Protein AF-A0A1Z4I2L6-F1 (afdb_monomer_lite)

Foldseek 3Di:
DDDPDPQDDDDVVLVVVLVVVVVVDPDPLLSSLVSLLVSLVPDPDPDSDLVSSCVVSVHPDSCSNVCSVVVVVVVVVVVD

Structure (mmCIF, N/CA/C/O backbone):
data_AF-A0A1Z4I2L6-F1
#
_entry.id   AF-A0A1Z4I2L6-F1
#
loop_
_atom_site.group_PDB
_atom_site.id
_atom_site.type_symbol
_atom_site.label_atom_id
_atom_site.label_alt_id
_atom_site.label_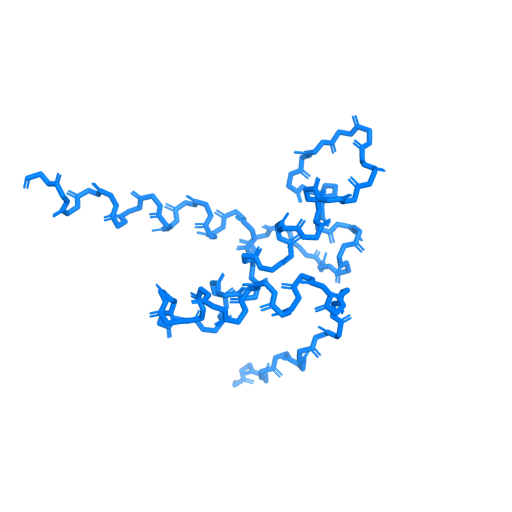comp_id
_atom_site.label_asym_id
_atom_site.label_entity_id
_atom_site.label_seq_id
_atom_site.pdbx_PDB_ins_code
_atom_site.Cartn_x
_atom_site.Cartn_y
_atom_site.Cartn_z
_atom_site.occupancy
_atom_site.B_iso_or_equiv
_atom_site.auth_seq_id
_atom_site.auth_comp_id
_atom_site.auth_asym_id
_atom_site.auth_atom_id
_atom_site.pdbx_PDB_model_num
ATOM 1 N N . MET A 1 1 ? 22.596 -10.083 -0.835 1.00 38.56 1 MET A N 1
ATOM 2 C CA . MET A 1 1 ? 21.476 -10.493 -1.709 1.00 38.56 1 MET A CA 1
ATOM 3 C C . MET A 1 1 ? 20.203 -10.391 -0.880 1.00 38.56 1 MET A C 1
ATOM 5 O O . MET A 1 1 ? 20.059 -11.154 0.064 1.00 38.56 1 MET A O 1
ATOM 9 N N . VAL A 1 2 ? 19.361 -9.379 -1.119 1.00 45.03 2 VAL A N 1
ATOM 10 C CA . VAL A 1 2 ? 18.082 -9.218 -0.399 1.00 45.03 2 VAL A CA 1
ATOM 11 C C . VAL A 1 2 ? 17.093 -10.202 -1.011 1.00 45.03 2 VAL A C 1
ATOM 13 O O . VAL A 1 2 ? 16.854 -10.155 -2.215 1.00 45.03 2 VAL A O 1
ATOM 16 N N . GLN A 1 3 ? 16.581 -11.129 -0.204 1.00 50.66 3 GLN A N 1
ATOM 17 C CA . GLN A 1 3 ? 15.587 -12.096 -0.662 1.00 50.66 3 GLN A CA 1
ATOM 18 C C . GLN A 1 3 ? 14.289 -11.359 -1.050 1.00 50.66 3 GLN A C 1
ATOM 20 O O . GLN A 1 3 ? 13.886 -10.448 -0.320 1.00 50.66 3 GLN A O 1
ATOM 25 N N . PRO A 1 4 ? 13.634 -11.710 -2.174 1.00 50.28 4 PRO A N 1
ATOM 26 C CA . PRO A 1 4 ? 12.343 -11.134 -2.537 1.00 50.28 4 PRO A CA 1
ATOM 27 C C . PRO A 1 4 ? 11.316 -11.441 -1.442 1.00 50.28 4 PRO A C 1
ATOM 29 O O . PRO A 1 4 ? 11.169 -12.596 -1.040 1.00 50.28 4 PRO A O 1
ATOM 32 N N . ARG A 1 5 ? 10.617 -10.417 -0.940 1.00 55.72 5 ARG A N 1
ATOM 33 C CA . ARG A 1 5 ? 9.557 -10.606 0.056 1.00 55.72 5 ARG A CA 1
ATOM 34 C C . ARG A 1 5 ? 8.437 -11.446 -0.579 1.00 55.72 5 ARG A C 1
ATOM 36 O O . ARG A 1 5 ? 7.998 -11.100 -1.677 1.00 55.72 5 ARG A O 1
ATOM 43 N N . PRO A 1 6 ? 7.977 -12.536 0.059 1.00 51.66 6 PRO A N 1
ATOM 44 C CA . PRO A 1 6 ? 6.830 -13.282 -0.442 1.00 51.66 6 PRO A CA 1
ATOM 45 C C . PRO A 1 6 ? 5.601 -12.369 -0.458 1.00 51.66 6 PRO A C 1
ATOM 47 O O . PRO A 1 6 ? 5.358 -11.634 0.500 1.00 51.66 6 PRO A O 1
ATOM 50 N N . ALA A 1 7 ? 4.849 -12.403 -1.559 1.00 54.34 7 ALA A N 1
ATOM 51 C CA . ALA A 1 7 ? 3.667 -11.569 -1.733 1.00 54.34 7 ALA A CA 1
ATOM 52 C C . ALA A 1 7 ? 2.629 -11.902 -0.651 1.00 54.34 7 ALA A C 1
ATOM 54 O O . ALA A 1 7 ? 2.146 -13.033 -0.576 1.00 54.34 7 ALA A O 1
ATOM 55 N N . ALA A 1 8 ? 2.290 -10.920 0.186 1.00 58.44 8 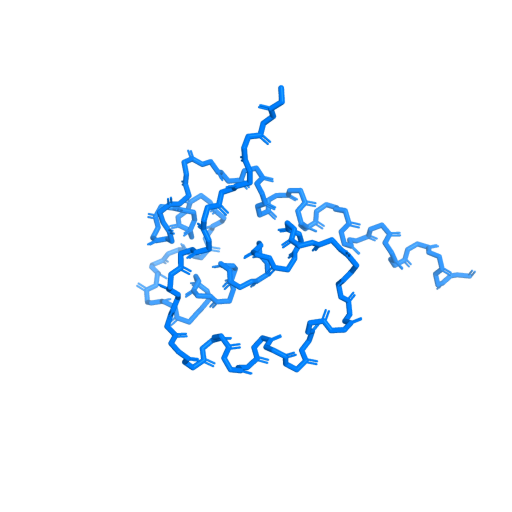ALA A N 1
ATOM 56 C CA . ALA A 1 8 ? 1.233 -11.082 1.172 1.00 58.44 8 ALA A CA 1
ATOM 57 C C . ALA A 1 8 ? -0.130 -11.151 0.454 1.00 58.44 8 ALA A C 1
ATOM 59 O O . ALA A 1 8 ? -0.393 -10.319 -0.425 1.00 58.44 8 ALA A O 1
ATOM 60 N N . PRO A 1 9 ? -1.000 -12.124 0.788 1.00 54.56 9 PRO A N 1
ATOM 61 C CA . PRO A 1 9 ? -2.344 -12.183 0.232 1.00 54.56 9 PRO A CA 1
ATOM 62 C C . PRO A 1 9 ? -3.141 -10.976 0.733 1.00 54.56 9 PRO A C 1
ATOM 64 O O . PRO A 1 9 ? -3.406 -10.838 1.927 1.00 54.56 9 PRO A O 1
ATOM 67 N N . THR A 1 10 ? -3.495 -10.081 -0.185 1.00 60.16 10 THR A N 1
ATOM 68 C CA . THR A 1 10 ? -4.360 -8.930 0.082 1.00 60.16 10 THR A CA 1
ATOM 69 C C . THR A 1 10 ? -5.828 -9.314 -0.130 1.00 60.16 10 THR A C 1
ATOM 71 O O . THR A 1 10 ? -6.156 -10.435 -0.523 1.00 60.16 10 THR A O 1
ATOM 74 N N . VAL A 1 11 ? -6.754 -8.407 0.195 1.00 69.06 11 VAL A N 1
ATOM 75 C CA . VAL A 1 11 ? -8.187 -8.611 -0.069 1.00 69.0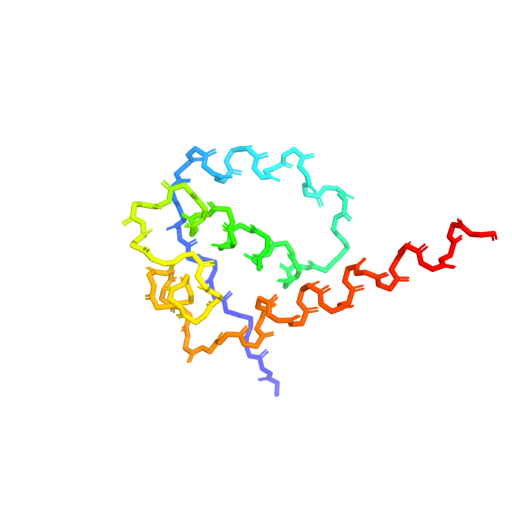6 11 VAL A CA 1
ATOM 76 C C . VAL A 1 11 ? -8.363 -8.937 -1.558 1.00 69.06 11 VAL A C 1
ATOM 78 O O . VAL A 1 11 ? -8.001 -8.112 -2.395 1.00 69.06 11 VAL A O 1
ATOM 81 N N . LYS A 1 12 ? -8.919 -10.115 -1.891 1.00 69.31 12 LYS A N 1
ATOM 82 C CA . LYS A 1 12 ? -9.013 -10.634 -3.276 1.00 69.31 12 LYS A CA 1
ATOM 83 C C . LYS A 1 12 ? -9.571 -9.618 -4.275 1.00 69.31 12 LYS A C 1
ATOM 85 O O . LYS A 1 12 ? -9.059 -9.507 -5.379 1.00 69.31 12 LYS A O 1
ATOM 90 N N . PHE A 1 13 ? -10.550 -8.824 -3.846 1.00 76.25 13 PHE A N 1
ATOM 91 C CA . PHE A 1 13 ? -11.120 -7.733 -4.636 1.00 76.25 13 PHE A CA 1
ATOM 92 C C . PHE A 1 13 ? -10.072 -6.704 -5.094 1.00 76.25 13 PHE A C 1
ATOM 94 O O . PHE A 1 13 ? -10.069 -6.284 -6.248 1.00 76.25 13 PHE A O 1
ATOM 101 N N . VAL A 1 14 ? -9.157 -6.308 -4.204 1.00 78.50 14 VAL A N 1
ATOM 102 C CA . VAL A 1 14 ? -8.087 -5.358 -4.533 1.00 78.50 14 VAL A CA 1
ATOM 103 C C . VAL A 1 14 ? -7.058 -6.013 -5.446 1.00 78.50 14 VAL A C 1
ATOM 105 O O . VAL A 1 14 ? -6.603 -5.377 -6.387 1.00 78.50 14 VAL A O 1
ATOM 108 N N . ASP A 1 15 ? -6.717 -7.284 -5.217 1.00 77.00 15 ASP A N 1
ATOM 109 C CA . ASP A 1 15 ? -5.798 -8.014 -6.096 1.00 77.00 15 ASP A CA 1
ATOM 110 C C . ASP A 1 15 ? -6.344 -8.147 -7.524 1.00 77.00 15 ASP A C 1
ATOM 112 O O . ASP A 1 15 ? -5.620 -7.867 -8.480 1.00 77.00 15 ASP A O 1
ATOM 116 N N . GLU A 1 16 ? -7.618 -8.512 -7.674 1.00 83.56 16 GLU A N 1
ATOM 117 C CA . GLU A 1 16 ? -8.298 -8.608 -8.969 1.00 83.56 16 GLU A CA 1
ATOM 118 C C . GLU A 1 16 ? -8.374 -7.250 -9.666 1.00 83.56 16 GLU A C 1
ATOM 120 O O . GLU A 1 16 ? -8.024 -7.151 -10.838 1.00 83.56 16 GLU A O 1
ATOM 125 N N . TYR A 1 17 ? -8.743 -6.185 -8.949 1.00 82.94 17 TYR A N 1
ATOM 126 C CA . TYR A 1 17 ? -8.747 -4.828 -9.496 1.00 82.94 17 TYR A CA 1
ATOM 127 C C . TYR A 1 17 ? -7.343 -4.388 -9.936 1.00 82.94 17 TYR A C 1
ATOM 129 O O . TYR A 1 17 ? -7.153 -3.908 -11.053 1.00 82.94 17 TYR A O 1
ATOM 137 N N . CYS A 1 18 ? -6.330 -4.596 -9.092 1.00 82.25 18 CYS A N 1
ATOM 138 C CA . CYS A 1 18 ? -4.960 -4.189 -9.382 1.00 82.25 18 CYS A CA 1
ATOM 139 C C . CYS A 1 18 ? -4.325 -4.995 -10.526 1.00 82.25 18 CYS A C 1
ATOM 141 O O . CYS A 1 18 ? -3.458 -4.454 -11.209 1.00 82.25 18 CYS A O 1
ATOM 143 N N . GLN A 1 19 ? -4.751 -6.235 -10.799 1.00 83.56 19 GLN A N 1
ATOM 144 C CA . GLN A 1 19 ? -4.233 -7.024 -11.929 1.00 83.56 19 GLN A CA 1
ATOM 145 C C . GLN A 1 19 ? -4.382 -6.310 -13.280 1.00 83.56 19 GLN A C 1
ATOM 147 O O . GLN A 1 19 ? -3.467 -6.391 -14.099 1.00 83.56 19 GLN A O 1
ATOM 152 N N . TRP A 1 20 ? -5.459 -5.547 -13.484 1.00 83.75 20 TRP A N 1
ATOM 153 C CA . TRP A 1 20 ? -5.676 -4.758 -14.705 1.00 83.75 20 TRP A CA 1
ATOM 154 C C . TRP A 1 20 ? -4.636 -3.647 -14.887 1.00 83.75 20 TRP A C 1
ATOM 156 O O . TRP A 1 20 ? -4.292 -3.293 -16.010 1.00 83.75 20 TRP A O 1
ATOM 166 N N . TYR A 1 21 ? -4.092 -3.133 -13.783 1.00 82.25 21 TYR A N 1
ATOM 167 C CA . TYR A 1 21 ? -3.079 -2.077 -13.772 1.00 82.25 21 TYR A CA 1
ATOM 168 C C . TYR A 1 21 ? -1.651 -2.628 -13.751 1.00 82.25 21 TYR A C 1
ATOM 170 O O . TYR A 1 21 ? -0.700 -1.853 -13.814 1.00 82.25 21 TYR A O 1
ATOM 178 N N . LYS A 1 22 ? -1.469 -3.953 -13.680 1.00 81.19 22 LYS A N 1
ATOM 179 C CA . LYS A 1 22 ? -0.145 -4.585 -13.589 1.00 81.19 22 LYS A CA 1
ATOM 180 C C . LYS A 1 22 ? 0.764 -4.212 -14.762 1.00 81.19 22 LYS A C 1
ATOM 182 O O . LYS A 1 22 ? 1.958 -4.046 -14.561 1.00 81.19 22 LYS A O 1
ATOM 187 N N . SER A 1 23 ? 0.209 -4.038 -15.961 1.00 82.56 23 SER A N 1
ATOM 188 C CA . SER A 1 23 ? 0.956 -3.624 -17.157 1.00 82.56 23 SER A CA 1
ATOM 189 C C . SER A 1 23 ? 1.481 -2.185 -17.100 1.00 82.56 23 SER A C 1
ATOM 191 O O . SER A 1 23 ? 2.409 -1.859 -17.834 1.00 82.56 23 SER A O 1
ATOM 193 N N . LEU A 1 24 ? 0.933 -1.330 -16.227 1.00 80.00 24 LEU A N 1
ATOM 194 C CA . LEU A 1 24 ? 1.402 0.048 -16.034 1.00 80.00 24 LEU A CA 1
ATOM 195 C C . LEU A 1 24 ? 2.660 0.129 -15.163 1.00 80.00 24 LEU A C 1
ATOM 197 O O . LEU A 1 24 ? 3.311 1.171 -15.119 1.00 80.00 24 LEU A O 1
ATOM 201 N N . PHE A 1 25 ? 2.997 -0.950 -14.454 1.00 78.56 25 PHE A N 1
ATOM 202 C CA . PHE A 1 25 ? 4.134 -0.993 -13.546 1.00 78.56 25 PHE A CA 1
ATOM 203 C C . PHE A 1 25 ? 5.197 -1.952 -14.075 1.00 78.56 25 PHE A C 1
ATOM 205 O O . PHE A 1 25 ? 4.973 -3.152 -14.196 1.00 78.56 25 PHE A O 1
ATOM 212 N N . SER A 1 26 ? 6.386 -1.418 -14.344 1.00 73.62 26 SER A N 1
ATOM 213 C CA . SER A 1 26 ? 7.566 -2.212 -14.696 1.00 73.62 26 SER A CA 1
ATOM 214 C C . SER A 1 26 ? 8.273 -2.807 -13.469 1.00 73.62 26 SER A C 1
ATOM 216 O O . SER A 1 26 ? 8.894 -3.861 -13.582 1.00 73.62 26 SER A O 1
ATOM 218 N N . ASP A 1 27 ? 8.159 -2.173 -12.291 1.00 79.38 27 ASP A N 1
ATOM 219 C CA . ASP A 1 27 ? 8.743 -2.657 -11.029 1.00 79.38 27 ASP A CA 1
ATOM 220 C C . ASP A 1 27 ? 7.675 -3.307 -10.131 1.00 79.38 27 ASP A C 1
ATOM 222 O O . ASP A 1 27 ? 6.660 -2.696 -9.774 1.00 79.38 27 ASP A O 1
ATOM 226 N N . VAL A 1 28 ? 7.952 -4.543 -9.705 1.00 80.38 28 VAL A N 1
ATOM 227 C CA . VAL A 1 28 ? 7.127 -5.328 -8.776 1.00 80.38 28 VAL A CA 1
ATOM 228 C C . VAL A 1 28 ? 6.924 -4.586 -7.453 1.00 80.38 28 VAL A C 1
ATOM 230 O O . VAL A 1 28 ? 5.834 -4.641 -6.890 1.00 80.38 28 VAL A O 1
ATOM 233 N N . ARG A 1 29 ? 7.927 -3.834 -6.980 1.00 79.38 29 ARG A N 1
ATOM 234 C CA . ARG A 1 29 ? 7.837 -3.071 -5.720 1.00 79.38 29 ARG A CA 1
ATOM 235 C C . ARG A 1 29 ? 6.843 -1.917 -5.806 1.00 79.38 29 ARG A C 1
ATOM 237 O O . ARG A 1 29 ? 6.094 -1.677 -4.862 1.00 79.38 29 ARG A O 1
ATOM 244 N N . SER A 1 30 ? 6.811 -1.223 -6.944 1.00 80.06 30 SER A N 1
ATOM 245 C CA . SER A 1 30 ? 5.849 -0.145 -7.198 1.00 80.06 30 SER A CA 1
ATOM 246 C C . SER A 1 30 ? 4.428 -0.691 -7.292 1.00 80.06 30 SER A C 1
ATOM 248 O O . SER A 1 30 ? 3.503 -0.102 -6.736 1.00 80.06 30 SER A O 1
ATOM 250 N N . PHE A 1 31 ? 4.263 -1.851 -7.934 1.00 83.12 31 PHE A N 1
ATOM 251 C CA . PHE A 1 31 ? 2.981 -2.546 -7.989 1.00 83.12 31 PHE A CA 1
ATOM 252 C C . PHE A 1 31 ? 2.499 -2.976 -6.595 1.00 83.12 31 PHE A C 1
ATOM 254 O O . PHE A 1 31 ? 1.344 -2.760 -6.240 1.00 83.12 31 PHE A O 1
ATOM 261 N N . GLU A 1 32 ? 3.384 -3.535 -5.770 1.00 82.00 32 GLU A N 1
ATOM 262 C CA . GLU A 1 32 ? 3.057 -3.944 -4.403 1.00 82.00 32 GLU A CA 1
ATOM 263 C C . GLU A 1 32 ? 2.627 -2.745 -3.539 1.00 82.00 32 GLU A C 1
ATOM 265 O O . GLU A 1 32 ? 1.582 -2.786 -2.887 1.00 82.00 32 GLU A O 1
ATOM 270 N N . ALA A 1 33 ? 3.372 -1.635 -3.611 1.00 83.88 33 ALA A N 1
ATOM 271 C CA . ALA A 1 33 ? 3.028 -0.391 -2.928 1.00 83.88 33 ALA A CA 1
ATOM 272 C C . ALA A 1 33 ? 1.669 0.175 -3.381 1.00 83.88 33 ALA A C 1
ATOM 274 O O . ALA A 1 33 ? 0.895 0.647 -2.547 1.00 83.88 33 ALA A O 1
ATOM 275 N N . PHE A 1 34 ? 1.340 0.080 -4.673 1.00 85.00 34 PHE A N 1
ATOM 276 C CA . PHE A 1 34 ? 0.036 0.483 -5.206 1.00 85.00 34 PHE A CA 1
ATOM 277 C C . PHE A 1 34 ? -1.121 -0.333 -4.616 1.00 85.00 34 PHE A C 1
ATOM 279 O O . PHE A 1 34 ? -2.144 0.246 -4.233 1.00 85.00 34 PHE A O 1
ATOM 286 N N . LYS A 1 35 ? -0.952 -1.658 -4.493 1.00 86.31 35 LYS A N 1
ATOM 287 C CA . LYS A 1 35 ? -1.947 -2.533 -3.856 1.00 86.31 35 LYS A CA 1
ATOM 288 C C . LYS A 1 35 ? -2.156 -2.156 -2.394 1.00 86.31 35 LYS A C 1
ATOM 290 O O . LYS A 1 35 ? -3.290 -1.973 -1.963 1.00 86.31 35 LYS A O 1
ATOM 295 N N . TYR A 1 36 ? -1.071 -1.984 -1.642 1.00 85.81 36 TYR A N 1
ATOM 296 C CA . TYR A 1 36 ? -1.140 -1.603 -0.231 1.00 85.81 36 TYR A CA 1
ATOM 297 C C . TYR A 1 36 ? -1.793 -0.235 -0.020 1.00 85.81 36 TYR A C 1
ATOM 299 O O . TYR A 1 36 ? -2.603 -0.072 0.894 1.00 85.81 36 TYR A O 1
ATOM 307 N N . LEU A 1 37 ? -1.514 0.729 -0.900 1.00 85.56 37 LEU A N 1
ATOM 308 C CA . LEU A 1 37 ? -2.180 2.027 -0.881 1.00 85.56 37 LEU A CA 1
ATOM 309 C C . LEU A 1 37 ? -3.693 1.883 -1.104 1.00 85.56 37 LEU A C 1
ATOM 311 O O . LEU A 1 37 ? -4.477 2.470 -0.361 1.00 85.56 37 LEU A O 1
ATOM 315 N N . HIS A 1 38 ? -4.110 1.069 -2.079 1.00 85.81 38 HIS A N 1
ATOM 316 C CA . HIS A 1 38 ? -5.526 0.800 -2.345 1.00 85.81 38 HIS A CA 1
ATOM 317 C C . HIS A 1 38 ? -6.224 0.124 -1.165 1.00 85.81 38 HIS A C 1
ATOM 319 O O . HIS A 1 38 ? -7.301 0.567 -0.768 1.00 85.81 38 HIS A O 1
ATOM 325 N N . VAL A 1 39 ? -5.599 -0.891 -0.560 1.00 84.44 39 VAL A N 1
ATOM 326 C CA . VAL A 1 39 ? -6.126 -1.539 0.651 1.00 84.44 39 VAL A CA 1
ATOM 327 C C . VAL A 1 39 ? -6.328 -0.508 1.759 1.00 84.44 39 VAL A C 1
ATOM 329 O O . VAL A 1 39 ? -7.399 -0.468 2.358 1.00 84.44 39 VAL A O 1
ATOM 332 N N . GLY A 1 40 ? -5.357 0.379 1.990 1.00 84.00 40 GLY A N 1
ATOM 333 C CA . GLY A 1 40 ? -5.490 1.465 2.962 1.00 84.00 40 GLY A CA 1
ATOM 334 C C . GLY A 1 40 ? -6.601 2.466 2.637 1.00 84.00 40 GLY A C 1
ATOM 335 O O . GLY A 1 40 ? -7.271 2.958 3.539 1.00 84.00 40 GLY A O 1
ATOM 336 N N . CYS A 1 41 ? -6.840 2.753 1.358 1.00 82.44 41 CYS A N 1
ATOM 337 C CA . CYS A 1 41 ? -7.909 3.656 0.931 1.00 82.44 41 CYS A CA 1
ATOM 338 C C . CYS A 1 41 ? -9.314 3.076 1.137 1.00 82.44 41 CYS A C 1
ATOM 340 O O . CYS A 1 41 ? -10.229 3.841 1.460 1.00 82.44 41 CYS A O 1
ATOM 342 N N . VAL A 1 42 ? -9.475 1.766 0.926 1.00 83.12 42 VAL A N 1
ATOM 343 C CA . VAL A 1 42 ? -10.741 1.030 1.105 1.00 83.12 42 VAL A CA 1
ATOM 344 C C . VAL A 1 42 ? -10.976 0.674 2.575 1.00 83.12 42 VAL A C 1
ATOM 346 O O . VAL A 1 42 ? -12.118 0.533 2.999 1.00 83.12 42 VAL A O 1
ATOM 349 N N . SER A 1 43 ? -9.903 0.563 3.360 1.00 82.12 43 SER A N 1
ATOM 350 C CA . SER A 1 43 ? -9.978 0.311 4.797 1.00 82.12 43 SER A CA 1
ATOM 351 C C . SER A 1 43 ? -10.646 1.475 5.531 1.00 82.12 43 SER A C 1
ATOM 353 O O . SER A 1 43 ? -10.416 2.649 5.218 1.00 82.12 43 SER A O 1
ATOM 355 N N . ASP A 1 44 ? -11.441 1.143 6.548 1.00 80.19 44 ASP A N 1
ATOM 356 C CA . ASP A 1 44 ? -12.096 2.122 7.415 1.00 80.19 44 ASP A CA 1
ATOM 357 C C . ASP A 1 44 ? -11.082 2.715 8.409 1.00 80.19 44 ASP A C 1
ATOM 359 O O . ASP A 1 44 ? -10.905 2.267 9.543 1.00 80.19 44 ASP A O 1
ATOM 363 N N . LEU A 1 45 ? -10.315 3.684 7.912 1.00 80.06 45 LEU A N 1
ATOM 364 C CA . LEU A 1 45 ? -9.265 4.392 8.633 1.00 80.06 45 LEU A CA 1
ATOM 365 C C . LEU A 1 45 ? -9.750 5.772 9.070 1.00 80.06 45 LEU A C 1
ATOM 367 O O . LEU A 1 45 ? -10.068 6.621 8.236 1.00 80.06 45 LEU A O 1
ATOM 371 N N . LYS A 1 46 ? -9.652 6.059 10.375 1.00 76.94 46 LYS A N 1
ATOM 372 C CA . LYS A 1 46 ? -9.955 7.389 10.939 1.00 76.94 46 LYS A CA 1
ATOM 373 C C . LYS A 1 46 ? -9.112 8.506 10.308 1.00 76.94 46 LYS A C 1
ATOM 375 O O . LYS A 1 46 ? -9.574 9.636 10.175 1.00 76.94 46 LYS A O 1
ATOM 380 N N . ARG A 1 47 ? -7.858 8.211 9.943 1.00 80.31 47 ARG A N 1
ATOM 381 C CA . ARG A 1 47 ? -6.967 9.115 9.198 1.00 80.31 47 ARG A CA 1
ATOM 382 C C . ARG A 1 47 ? -6.241 8.316 8.120 1.00 80.31 47 ARG A C 1
ATOM 384 O O . ARG A 1 47 ? -5.457 7.429 8.437 1.00 80.31 47 ARG A O 1
ATOM 391 N N . LYS A 1 48 ? -6.468 8.660 6.851 1.00 81.06 48 LYS A N 1
ATOM 392 C CA . LYS A 1 48 ? -5.834 8.016 5.688 1.00 81.06 48 LYS A CA 1
ATOM 393 C C . LYS A 1 48 ? -4.425 8.560 5.446 1.00 81.06 48 LYS A C 1
ATOM 395 O O . LYS A 1 48 ? -4.137 9.139 4.404 1.00 81.06 48 LYS A O 1
ATOM 400 N N . THR A 1 49 ? -3.559 8.446 6.447 1.00 84.00 49 THR A N 1
ATOM 401 C CA . THR A 1 49 ? -2.149 8.823 6.316 1.00 84.00 49 THR A CA 1
ATOM 402 C C . THR A 1 49 ? -1.325 7.599 5.932 1.00 84.00 49 THR A C 1
ATOM 404 O O . THR A 1 49 ? -1.635 6.471 6.310 1.00 84.00 49 THR A O 1
ATOM 407 N N . LEU A 1 50 ? -0.242 7.814 5.190 1.00 82.75 50 LEU A N 1
ATOM 408 C CA . LEU A 1 50 ? 0.656 6.744 4.761 1.00 82.75 50 LEU A CA 1
ATOM 409 C C . LEU A 1 50 ? 1.196 5.848 5.902 1.00 82.75 50 LEU A C 1
ATOM 411 O O . LEU A 1 50 ? 1.244 4.636 5.689 1.00 82.75 50 LEU A O 1
ATOM 415 N N . PRO A 1 51 ? 1.574 6.362 7.094 1.00 83.44 51 PRO A N 1
ATOM 416 C CA . PRO A 1 51 ? 2.024 5.494 8.178 1.00 83.44 51 PRO A CA 1
ATOM 417 C C . PRO A 1 51 ? 0.885 4.659 8.772 1.00 83.44 51 PRO A C 1
ATOM 419 O O . PRO A 1 51 ? 1.115 3.520 9.161 1.00 83.44 51 PRO A O 1
ATOM 422 N N . GLU A 1 52 ? -0.343 5.180 8.820 1.00 83.56 52 GLU A N 1
ATOM 423 C CA . GLU A 1 52 ? -1.507 4.413 9.291 1.00 83.56 52 GLU A CA 1
ATOM 424 C C . GLU A 1 52 ? -1.890 3.310 8.301 1.00 83.56 52 GLU A C 1
ATOM 426 O O . GLU A 1 52 ? -2.157 2.178 8.699 1.00 83.56 52 GLU A O 1
ATOM 431 N N . ILE A 1 53 ? -1.818 3.607 7.001 1.00 84.50 53 ILE A N 1
ATOM 432 C CA . ILE A 1 53 ? -1.996 2.603 5.951 1.00 84.50 53 ILE A CA 1
ATOM 433 C C . ILE A 1 53 ? -0.930 1.509 6.079 1.00 84.50 53 ILE A C 1
ATOM 435 O O . ILE A 1 53 ? -1.286 0.335 6.079 1.00 84.50 53 ILE A O 1
ATOM 439 N N . ALA A 1 54 ? 0.347 1.879 6.252 1.00 83.75 54 ALA A N 1
ATOM 440 C CA . ALA A 1 54 ? 1.452 0.930 6.416 1.00 83.75 54 ALA A CA 1
ATOM 441 C C . ALA A 1 54 ? 1.240 -0.027 7.605 1.00 83.75 54 ALA A C 1
ATOM 443 O O . ALA A 1 54 ? 1.474 -1.227 7.467 1.00 83.75 54 ALA A O 1
ATOM 444 N N . LYS A 1 55 ? 0.727 0.478 8.735 1.00 82.56 55 LYS A N 1
ATOM 445 C CA . LYS A 1 55 ? 0.393 -0.346 9.908 1.00 82.56 55 LYS A CA 1
ATOM 446 C C . LYS A 1 55 ? -0.680 -1.390 9.602 1.00 82.56 55 LYS A C 1
ATOM 448 O O . LYS A 1 55 ? -0.523 -2.543 9.986 1.00 82.56 55 LYS A O 1
ATOM 453 N N . ILE A 1 56 ? -1.755 -1.003 8.913 1.00 80.81 56 ILE A N 1
ATOM 454 C CA . ILE A 1 56 ? -2.873 -1.914 8.611 1.00 80.81 56 ILE A CA 1
ATOM 455 C C . ILE A 1 56 ? -2.468 -3.008 7.629 1.00 80.81 56 ILE A C 1
ATOM 457 O O . ILE A 1 56 ? -2.868 -4.158 7.784 1.00 80.81 56 ILE A O 1
ATOM 461 N N . VAL A 1 57 ? -1.667 -2.665 6.624 1.00 76.56 57 VAL A N 1
ATOM 462 C CA . VAL A 1 57 ? -1.214 -3.626 5.607 1.00 76.56 57 VAL A CA 1
ATOM 463 C C . VAL A 1 57 ? -0.015 -4.469 6.061 1.00 76.56 57 VAL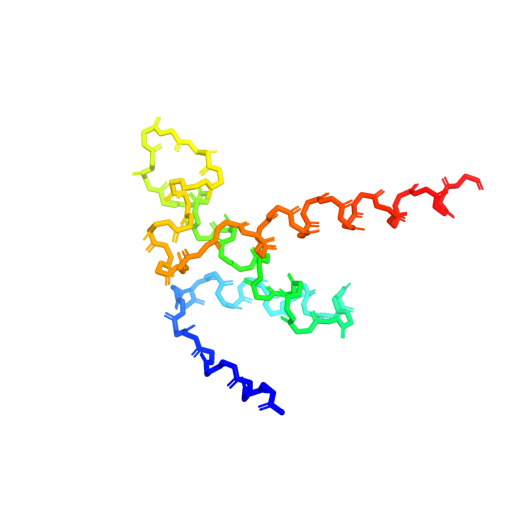 A C 1
ATOM 465 O O . VAL A 1 57 ? 0.486 -5.275 5.283 1.00 76.56 57 VAL A O 1
ATOM 468 N N . GLY A 1 58 ? 0.456 -4.299 7.303 1.00 74.19 58 GLY A N 1
ATOM 469 C CA . GLY A 1 58 ? 1.569 -5.072 7.862 1.00 74.19 58 GLY A CA 1
ATOM 470 C C . GLY A 1 58 ? 2.936 -4.734 7.259 1.00 74.19 58 GLY A C 1
ATOM 471 O O . GLY A 1 58 ? 3.841 -5.566 7.267 1.00 74.19 58 GLY A O 1
ATOM 472 N N . LEU A 1 59 ? 3.100 -3.527 6.710 1.00 77.19 59 LEU A N 1
ATOM 473 C CA . LEU A 1 59 ? 4.398 -3.034 6.258 1.00 77.19 59 LEU A CA 1
ATOM 474 C C . LEU A 1 59 ? 5.204 -2.534 7.461 1.00 77.19 59 LEU A C 1
ATOM 476 O O . LEU A 1 59 ? 4.767 -1.633 8.173 1.00 77.19 59 LEU A O 1
ATOM 480 N N . ASP A 1 60 ? 6.432 -3.034 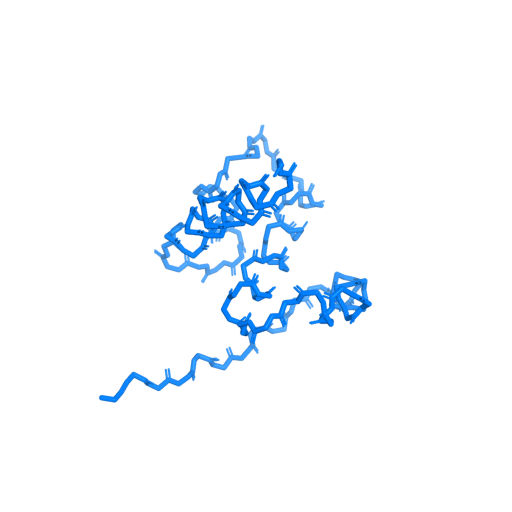7.617 1.00 69.56 60 ASP A N 1
ATOM 481 C CA . ASP A 1 60 ? 7.358 -2.574 8.666 1.00 69.56 60 ASP A CA 1
ATOM 482 C C . ASP A 1 60 ? 7.715 -1.087 8.537 1.00 69.56 60 ASP A C 1
ATOM 484 O O . ASP A 1 60 ? 8.140 -0.452 9.500 1.00 69.56 60 ASP A O 1
ATOM 488 N N . ASN A 1 61 ? 7.581 -0.517 7.332 1.00 71.38 61 ASN A N 1
ATOM 489 C CA . ASN A 1 61 ? 7.904 0.879 7.091 1.00 71.38 61 ASN A CA 1
ATOM 490 C C . ASN A 1 61 ? 7.075 1.499 5.955 1.00 71.38 61 ASN A C 1
ATOM 492 O O . ASN A 1 61 ? 6.783 0.865 4.941 1.00 71.38 61 ASN A O 1
ATOM 496 N N . GLN A 1 62 ? 6.783 2.794 6.085 1.00 79.88 62 GLN A N 1
ATOM 497 C CA . GLN A 1 62 ? 6.064 3.608 5.100 1.00 79.88 62 GLN A CA 1
ATOM 498 C C . GLN A 1 62 ? 6.885 3.881 3.826 1.00 79.88 62 GLN A C 1
ATOM 500 O O . GLN A 1 62 ? 6.349 4.355 2.826 1.00 79.88 62 GLN A O 1
ATOM 505 N N . GLN A 1 63 ? 8.188 3.590 3.843 1.00 79.25 63 GLN A N 1
ATOM 506 C CA . GLN A 1 63 ? 9.116 3.952 2.768 1.00 79.25 63 GLN A CA 1
ATOM 507 C C . GLN A 1 63 ? 8.687 3.434 1.393 1.00 79.25 63 GLN A C 1
ATOM 509 O O . GLN A 1 63 ? 8.825 4.159 0.416 1.00 79.25 63 GLN A O 1
ATOM 514 N N . GLY A 1 64 ? 8.100 2.235 1.306 1.00 76.88 64 GLY A N 1
ATOM 515 C CA . GLY A 1 64 ? 7.576 1.713 0.037 1.00 76.88 64 GLY A CA 1
ATOM 516 C C . GLY A 1 64 ? 6.450 2.579 -0.540 1.00 76.88 64 GLY A C 1
ATOM 517 O O . GLY A 1 64 ? 6.461 2.899 -1.726 1.00 76.88 64 GLY A O 1
ATOM 518 N N . LEU A 1 65 ? 5.524 3.034 0.310 1.00 82.19 65 LEU A N 1
ATOM 519 C CA . LEU A 1 65 ? 4.419 3.911 -0.088 1.00 82.19 65 LEU A CA 1
ATOM 520 C C . LEU A 1 65 ? 4.896 5.338 -0.391 1.00 82.19 65 LEU A C 1
ATOM 522 O O . LEU A 1 65 ? 4.416 5.972 -1.329 1.00 82.19 65 LEU A O 1
ATOM 526 N N . HIS A 1 66 ? 5.849 5.848 0.393 1.00 83.50 66 HIS A N 1
ATOM 527 C CA . HIS A 1 66 ? 6.430 7.168 0.168 1.00 83.50 66 HIS A CA 1
ATOM 528 C C . HIS A 1 66 ? 7.221 7.202 -1.143 1.00 83.50 66 HIS A C 1
ATOM 530 O O . HIS A 1 66 ? 6.965 8.051 -1.991 1.00 83.50 66 HIS A O 1
ATOM 536 N N . HIS A 1 67 ? 8.119 6.235 -1.350 1.00 81.19 67 HIS A N 1
ATOM 537 C CA . HIS A 1 67 ? 8.879 6.085 -2.589 1.00 81.19 67 HIS A CA 1
ATOM 538 C C . HIS A 1 67 ? 7.949 5.950 -3.795 1.00 81.19 67 HIS A C 1
ATOM 540 O O . HIS A 1 67 ? 8.177 6.598 -4.810 1.00 81.19 67 HIS A O 1
ATOM 546 N N . PHE A 1 68 ? 6.869 5.172 -3.674 1.00 81.25 68 PHE A N 1
ATOM 547 C CA . PHE A 1 68 ? 5.852 5.079 -4.715 1.00 81.25 68 PHE A CA 1
ATOM 548 C C . PHE A 1 68 ? 5.295 6.457 -5.093 1.00 81.25 68 PHE A C 1
ATOM 550 O O . PHE A 1 68 ? 5.345 6.822 -6.263 1.00 81.25 68 PHE A O 1
ATOM 557 N N . LEU A 1 69 ? 4.837 7.266 -4.135 1.00 77.81 69 LEU A N 1
ATOM 558 C CA . LEU A 1 69 ? 4.280 8.595 -4.425 1.00 77.81 69 LEU A CA 1
ATOM 559 C C . LEU A 1 69 ? 5.320 9.597 -4.943 1.00 77.81 69 LEU A C 1
ATOM 561 O O . LEU A 1 69 ? 5.005 10.414 -5.804 1.00 77.81 69 LEU A O 1
ATOM 565 N N . THR A 1 70 ? 6.559 9.533 -4.455 1.00 80.94 70 THR A N 1
ATOM 566 C CA . THR A 1 70 ? 7.635 10.419 -4.916 1.00 80.94 70 THR A CA 1
ATOM 567 C C . THR A 1 70 ? 8.078 10.077 -6.340 1.00 80.94 70 THR A C 1
ATOM 569 O O . THR A 1 70 ? 8.221 10.972 -7.169 1.00 80.94 70 THR A O 1
ATOM 572 N N . TYR A 1 71 ? 8.269 8.792 -6.646 1.00 69.19 71 TYR A N 1
ATOM 573 C CA . TYR A 1 71 ? 8.844 8.355 -7.921 1.00 69.19 71 TYR A CA 1
ATOM 574 C C . TYR A 1 71 ? 7.802 8.244 -9.041 1.00 69.19 71 TYR A C 1
ATOM 576 O O . TYR A 1 71 ? 8.110 8.530 -10.195 1.00 69.19 71 TYR A O 1
ATOM 584 N N . THR A 1 72 ? 6.544 7.913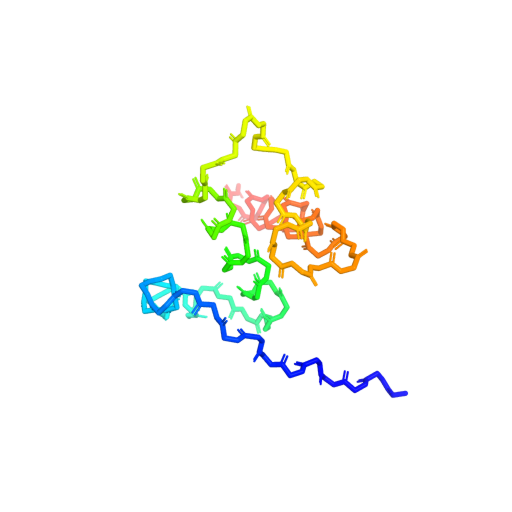 -8.723 1.00 58.91 72 THR A N 1
ATOM 585 C CA . THR A 1 72 ? 5.454 7.941 -9.721 1.00 58.91 72 THR A CA 1
ATOM 586 C C . THR A 1 72 ? 5.188 9.347 -10.248 1.00 58.91 72 THR A C 1
ATOM 588 O O . THR A 1 72 ? 4.856 9.501 -11.421 1.00 58.91 72 THR A O 1
ATOM 591 N N . ASN A 1 73 ? 5.396 10.386 -9.433 1.00 52.19 73 ASN A N 1
ATOM 592 C CA . ASN A 1 73 ? 5.257 11.768 -9.887 1.00 52.19 73 ASN A CA 1
ATOM 593 C C . ASN A 1 73 ? 6.395 12.200 -10.831 1.00 52.19 73 ASN A C 1
ATOM 595 O O . ASN A 1 73 ? 6.225 13.153 -11.588 1.00 52.19 73 ASN A O 1
ATOM 599 N N . SER A 1 74 ? 7.524 11.480 -10.847 1.00 45.25 74 SER A N 1
ATOM 600 C CA . SER A 1 74 ? 8.620 11.745 -11.786 1.00 45.25 74 SER A CA 1
ATOM 601 C C . SER A 1 74 ? 8.260 11.358 -13.225 1.00 45.25 74 SER A C 1
ATOM 603 O O . SER A 1 74 ? 8.711 12.021 -14.149 1.00 45.25 74 SER A O 1
ATOM 605 N N . LEU A 1 75 ? 7.372 10.374 -13.428 1.00 47.12 75 LEU A N 1
ATOM 606 C CA . LEU A 1 75 ? 6.872 9.998 -14.762 1.00 47.12 75 LEU A CA 1
ATOM 607 C C . LEU A 1 75 ? 5.906 11.034 -15.366 1.00 47.12 75 LEU A C 1
ATOM 609 O O . LEU A 1 75 ? 5.574 10.951 -16.545 1.00 47.12 75 LEU A O 1
ATOM 613 N N . LYS A 1 76 ? 5.446 12.020 -14.581 1.00 47.59 76 LYS A N 1
ATOM 614 C CA . LYS A 1 76 ? 4.670 13.159 -15.098 1.00 47.59 76 LYS A CA 1
ATOM 615 C C . LYS A 1 76 ? 5.544 14.293 -15.634 1.00 47.59 76 LYS A C 1
ATOM 617 O O . LYS A 1 76 ? 5.011 15.165 -16.310 1.00 47.59 76 LYS A O 1
ATOM 622 N N . SER A 1 77 ? 6.852 14.296 -15.357 1.00 45.56 77 SER A N 1
ATOM 623 C CA . SER A 1 77 ? 7.750 15.347 -15.855 1.00 45.56 77 SER A CA 1
ATOM 624 C C . SER A 1 77 ? 8.179 15.143 -17.312 1.00 45.56 77 SER A C 1
ATOM 626 O O . SER A 1 77 ? 8.608 16.109 -17.933 1.00 45.56 77 SER A O 1
ATOM 628 N N . ASP A 1 78 ? 8.029 13.932 -17.858 1.00 46.06 78 ASP A N 1
ATOM 629 C CA . ASP A 1 78 ? 8.351 13.613 -19.260 1.00 46.06 78 ASP A CA 1
ATOM 630 C C . ASP A 1 78 ? 7.161 13.826 -20.221 1.00 46.06 78 ASP A C 1
ATOM 632 O O . ASP A 1 78 ? 7.261 13.559 -21.414 1.00 46.06 78 ASP A O 1
ATOM 636 N N . TYR A 1 79 ? 6.028 14.332 -19.715 1.00 47.59 79 TYR A N 1
ATOM 637 C CA . TYR A 1 79 ? 4.871 14.780 -20.505 1.00 47.59 79 TYR A CA 1
ATOM 638 C C . TYR A 1 79 ? 4.837 16.319 -20.606 1.00 47.59 79 TYR A C 1
ATOM 640 O O . TYR A 1 79 ? 3.812 16.954 -20.341 1.00 47.59 79 TYR A O 1
ATOM 648 N N . ARG A 1 80 ? 5.973 16.931 -20.956 1.00 36.91 80 ARG A N 1
ATOM 649 C CA . ARG A 1 80 ? 6.056 18.343 -21.348 1.00 36.91 80 ARG A CA 1
ATOM 650 C C . ARG A 1 80 ? 6.692 18.489 -22.720 1.00 36.91 80 ARG A C 1
ATOM 652 O O . ARG A 1 80 ? 7.697 17.794 -22.967 1.00 36.91 80 ARG A O 1
#

pLDDT: mean 73.11, std 13.85, range [36.91, 86.31]

Secondary structure (DSSP, 8-state):
-PPPPPPP---HHHHHHHHTTGGG-SSHHHHHHHHHHHHHHHS--SS--HHHHHHHTT-S-THHHHHHHHHHGGGGTT--

Radius of gyration: 13.1 Å; chains: 1; bounding box: 34×32×32 Å

Sequence (80 aa):
MVQPRPAAPTVKFVDEYCQWYKSLFSDVRSFEAFKYLHVGCVSDLKRKTLPEIAKIVGLDNQQGLHHFLTYTNSLKSDYR